Protein AF-A0A442BER4-F1 (afdb_monomer)

Structure (mmCIF, N/CA/C/O backbone):
data_AF-A0A442BER4-F1
#
_entry.id   AF-A0A442BER4-F1
#
loop_
_atom_site.group_PDB
_atom_site.id
_atom_site.type_symbol
_atom_site.label_atom_id
_atom_site.label_alt_id
_atom_site.label_comp_id
_atom_site.label_asym_id
_atom_site.label_entity_id
_atom_site.label_seq_id
_atom_site.pdbx_PDB_ins_code
_atom_site.Cartn_x
_atom_site.Cartn_y
_atom_site.Cartn_z
_atom_site.occupancy
_atom_site.B_iso_or_equiv
_atom_site.auth_seq_id
_atom_site.auth_comp_id
_atom_site.auth_asym_id
_atom_site.auth_atom_id
_atom_site.pdbx_PDB_model_num
ATOM 1 N N . MET A 1 1 ? 15.840 -29.034 -63.906 1.00 39.78 1 MET A N 1
ATOM 2 C CA . MET A 1 1 ? 16.205 -28.017 -62.896 1.00 39.78 1 MET A CA 1
ATOM 3 C C . MET A 1 1 ? 14.923 -27.502 -62.264 1.00 39.78 1 MET A C 1
ATOM 5 O O . MET A 1 1 ? 14.041 -27.058 -62.985 1.00 39.78 1 MET A O 1
ATOM 9 N N . LYS A 1 2 ? 14.765 -27.703 -60.952 1.00 39.88 2 LYS A N 1
ATOM 10 C CA . LYS A 1 2 ? 13.583 -27.301 -60.176 1.00 39.88 2 LYS A CA 1
ATOM 11 C C . LYS A 1 2 ? 13.654 -25.792 -59.923 1.00 39.88 2 LYS A C 1
ATOM 13 O O . LYS A 1 2 ? 14.590 -25.361 -59.260 1.00 39.88 2 LYS A O 1
ATOM 18 N N . HIS A 1 3 ? 12.667 -25.020 -60.369 1.00 37.97 3 HIS A N 1
ATOM 19 C CA . HIS A 1 3 ? 12.444 -23.672 -59.845 1.00 37.97 3 HIS A CA 1
ATOM 20 C C . HIS A 1 3 ? 11.124 -23.664 -59.080 1.00 37.97 3 HIS A C 1
ATOM 22 O O . HIS A 1 3 ? 10.043 -23.808 -59.637 1.00 37.97 3 HIS A O 1
ATOM 28 N N . LEU A 1 4 ? 11.281 -23.625 -57.760 1.00 46.12 4 LEU A N 1
ATOM 29 C CA . LEU A 1 4 ? 10.242 -23.679 -56.749 1.00 46.12 4 LEU A CA 1
ATOM 30 C C . LEU A 1 4 ? 9.660 -22.269 -56.570 1.00 46.12 4 LEU A C 1
ATOM 32 O O . LEU A 1 4 ? 10.399 -21.327 -56.284 1.00 46.12 4 LEU A O 1
ATOM 36 N N . ASN A 1 5 ? 8.343 -22.145 -56.732 1.00 45.00 5 ASN A N 1
ATOM 37 C CA . ASN A 1 5 ? 7.569 -20.934 -56.466 1.00 45.00 5 ASN A CA 1
ATOM 38 C C . ASN A 1 5 ? 7.814 -20.442 -55.030 1.00 45.00 5 ASN A C 1
ATOM 40 O O . ASN A 1 5 ? 7.538 -21.165 -54.074 1.00 45.00 5 ASN A O 1
ATOM 44 N N . ARG A 1 6 ? 8.294 -19.203 -54.863 1.00 44.44 6 ARG A N 1
ATOM 45 C CA . ARG A 1 6 ? 8.321 -18.522 -5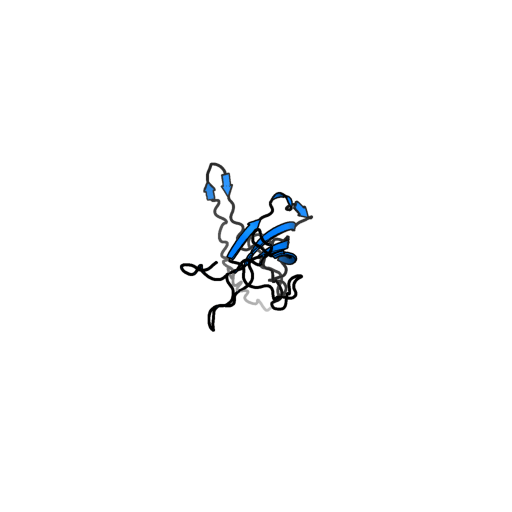3.560 1.00 44.44 6 ARG A CA 1
ATOM 46 C C . ARG A 1 6 ? 7.265 -17.426 -53.552 1.00 44.44 6 ARG A C 1
ATOM 48 O O . ARG A 1 6 ? 7.550 -16.270 -53.840 1.00 44.44 6 ARG A O 1
ATOM 55 N N . THR A 1 7 ? 6.040 -17.794 -53.205 1.00 47.16 7 THR A N 1
ATOM 56 C CA . THR A 1 7 ? 5.061 -16.844 -52.674 1.00 47.16 7 THR A CA 1
ATOM 57 C C . THR A 1 7 ? 5.543 -16.405 -51.293 1.00 47.16 7 THR A C 1
ATOM 59 O O . THR A 1 7 ? 5.424 -17.151 -50.322 1.00 47.16 7 THR A O 1
ATOM 62 N N . ALA A 1 8 ? 6.142 -15.219 -51.203 1.00 42.59 8 ALA A N 1
ATOM 63 C CA . ALA A 1 8 ? 6.383 -14.568 -49.924 1.00 42.59 8 ALA A CA 1
ATOM 64 C C . ALA A 1 8 ? 5.047 -13.994 -49.434 1.00 42.59 8 ALA A C 1
ATOM 66 O O . ALA A 1 8 ? 4.590 -12.961 -49.917 1.00 42.59 8 ALA A O 1
ATOM 67 N N . ALA A 1 9 ? 4.392 -14.693 -48.508 1.00 44.06 9 ALA A N 1
ATOM 68 C CA . ALA A 1 9 ? 3.277 -14.129 -47.767 1.00 44.06 9 ALA A CA 1
ATOM 69 C C . ALA A 1 9 ? 3.835 -13.055 -46.823 1.00 44.06 9 ALA A C 1
ATOM 71 O O . ALA A 1 9 ? 4.453 -13.364 -45.804 1.00 44.06 9 ALA A O 1
ATOM 72 N N . LEU A 1 10 ? 3.654 -11.787 -47.193 1.00 38.44 10 LEU A N 1
ATOM 73 C CA . LEU A 1 10 ? 3.916 -10.651 -46.321 1.00 38.44 10 LEU A CA 1
ATOM 74 C C . LEU A 1 10 ? 2.776 -10.587 -45.292 1.00 38.44 10 LEU A C 1
ATOM 76 O O . LEU A 1 10 ? 1.756 -9.937 -45.500 1.00 38.44 10 LEU A O 1
ATOM 80 N N . GLY A 1 11 ? 2.913 -11.333 -44.198 1.00 39.88 11 GLY A N 1
ATOM 81 C CA . GLY A 1 11 ? 2.044 -11.181 -43.037 1.00 39.88 11 GLY A CA 1
ATOM 82 C C . GLY A 1 11 ? 2.364 -9.857 -42.353 1.00 39.88 11 GLY A C 1
ATOM 83 O O . GLY A 1 11 ? 3.320 -9.776 -41.587 1.00 39.88 11 GLY A O 1
ATOM 84 N N . ALA A 1 12 ? 1.595 -8.810 -42.646 1.00 43.00 12 ALA A N 1
ATOM 85 C CA . ALA A 1 12 ? 1.646 -7.572 -41.883 1.00 43.00 12 ALA A CA 1
ATOM 86 C C . ALA A 1 12 ? 1.087 -7.845 -40.477 1.00 43.00 12 ALA A C 1
ATOM 88 O O . ALA A 1 12 ? -0.127 -7.900 -40.283 1.00 43.00 12 ALA A O 1
ATOM 89 N N . LEU A 1 13 ? 1.967 -8.037 -39.490 1.00 41.69 13 LEU A N 1
ATOM 90 C CA . LEU A 1 13 ? 1.578 -7.909 -38.089 1.00 41.69 13 LEU A CA 1
ATOM 91 C C . LEU A 1 13 ? 1.263 -6.432 -37.838 1.00 41.69 13 LEU A C 1
ATOM 93 O O . LEU A 1 13 ? 2.163 -5.607 -37.681 1.00 41.69 13 LEU A O 1
ATOM 97 N N . LEU A 1 14 ? -0.023 -6.098 -37.803 1.00 36.88 14 LEU A N 1
ATOM 98 C CA . LEU A 1 14 ? -0.490 -4.824 -37.281 1.00 36.88 14 LEU A CA 1
ATOM 99 C C . LEU A 1 14 ? -0.339 -4.872 -35.753 1.00 36.88 14 LEU A C 1
ATOM 101 O O . LEU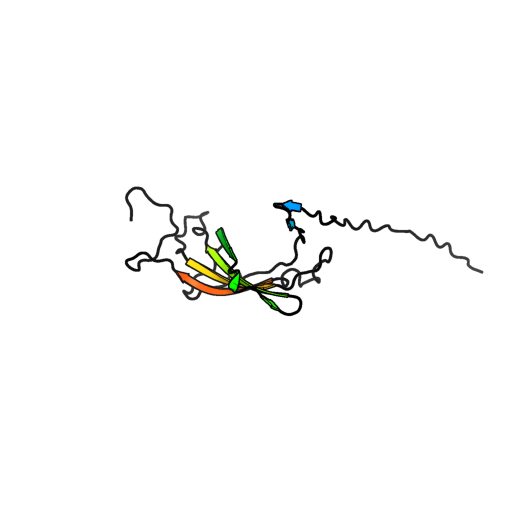 A 1 14 ? -1.238 -5.306 -35.035 1.00 36.88 14 LEU A O 1
ATOM 105 N N . ALA A 1 15 ? 0.828 -4.486 -35.245 1.00 47.75 15 ALA A N 1
ATOM 106 C CA . ALA A 1 15 ? 0.964 -4.186 -33.829 1.00 47.75 15 ALA A CA 1
ATOM 107 C C . ALA A 1 15 ? 0.084 -2.960 -33.537 1.00 47.75 15 ALA A C 1
ATOM 109 O O . ALA A 1 15 ? 0.358 -1.867 -34.037 1.00 47.75 15 ALA A O 1
ATOM 110 N N . LEU A 1 16 ? -0.988 -3.140 -32.759 1.00 43.81 16 LEU A N 1
ATOM 111 C CA . LEU A 1 16 ? -1.725 -2.026 -32.167 1.00 43.81 16 LEU A CA 1
ATOM 112 C C . LEU A 1 16 ? -0.798 -1.316 -31.174 1.00 43.81 16 LEU A C 1
ATOM 114 O O . LEU A 1 16 ? -0.797 -1.595 -29.978 1.00 43.81 16 LEU A O 1
ATOM 118 N N . PHE A 1 17 ? 0.015 -0.393 -31.673 1.00 48.44 17 PHE A N 1
ATOM 119 C CA . PHE A 1 17 ? 0.635 0.618 -30.837 1.00 48.44 17 PHE A CA 1
ATOM 120 C C . PHE A 1 17 ? -0.451 1.632 -30.489 1.00 48.44 17 PHE A C 1
ATOM 122 O O . PHE A 1 17 ? -0.807 2.480 -31.307 1.00 48.44 17 PHE A O 1
ATOM 129 N N . THR A 1 18 ? -0.990 1.572 -29.272 1.00 54.84 18 THR A N 1
ATOM 130 C CA . THR A 1 18 ? -1.620 2.758 -28.689 1.00 54.84 18 THR A CA 1
ATOM 131 C C . THR A 1 18 ? -0.525 3.810 -28.572 1.00 54.84 18 THR A C 1
ATOM 133 O O . THR A 1 18 ? 0.341 3.710 -27.699 1.00 54.84 18 THR A O 1
ATOM 136 N N . ALA A 1 19 ? -0.506 4.772 -29.495 1.00 56.06 19 ALA A N 1
ATOM 137 C CA . ALA A 1 19 ? 0.350 5.941 -29.378 1.00 56.06 19 ALA A CA 1
ATOM 138 C C . ALA A 1 19 ? 0.117 6.553 -27.991 1.00 56.06 19 ALA A C 1
ATOM 140 O O . ALA A 1 19 ? -1.027 6.770 -27.591 1.00 56.06 19 ALA A O 1
ATOM 141 N N . MET A 1 20 ? 1.190 6.766 -27.230 1.00 64.44 20 MET A N 1
ATOM 142 C CA . MET A 1 20 ? 1.081 7.403 -25.922 1.00 64.44 20 MET A CA 1
ATOM 143 C C . MET A 1 20 ? 0.668 8.853 -26.145 1.00 64.44 20 MET A C 1
ATOM 145 O O . MET A 1 20 ? 1.491 9.662 -26.566 1.00 64.44 20 MET A O 1
ATOM 149 N N . THR A 1 21 ? -0.602 9.177 -25.920 1.00 69.00 21 THR A N 1
ATOM 150 C CA . THR A 1 21 ? -1.095 10.542 -26.094 1.00 69.00 21 THR A CA 1
ATOM 151 C C . THR A 1 21 ? -0.632 11.383 -24.906 1.00 69.00 21 THR A C 1
ATOM 153 O O . THR A 1 21 ? -1.015 11.080 -23.771 1.00 69.00 21 THR A O 1
ATOM 156 N N . PRO A 1 22 ? 0.210 12.410 -25.111 1.00 78.81 22 PRO A N 1
ATOM 157 C CA . PRO A 1 22 ? 0.523 13.347 -24.046 1.00 78.81 22 PRO A CA 1
ATOM 158 C C . PRO A 1 22 ? -0.743 14.121 -23.663 1.00 78.81 22 PRO A C 1
ATOM 160 O O . PRO A 1 22 ? -1.476 14.592 -24.531 1.00 78.81 22 PRO A O 1
ATOM 163 N N . ALA A 1 23 ? -0.989 14.262 -22.365 1.00 84.06 23 ALA A N 1
ATOM 164 C CA . ALA A 1 23 ? -1.997 15.166 -21.831 1.00 84.06 23 ALA A CA 1
ATOM 165 C C . ALA A 1 23 ? -1.303 16.442 -21.348 1.00 84.06 23 ALA A C 1
ATOM 167 O O . ALA A 1 23 ? -0.280 16.363 -20.670 1.00 84.06 23 ALA A O 1
ATOM 168 N N . LEU A 1 24 ? -1.844 17.611 -21.686 1.00 86.62 24 LEU A N 1
ATOM 169 C CA . LEU A 1 24 ? -1.393 18.874 -21.108 1.00 86.62 24 LEU A CA 1
ATOM 170 C C . LEU A 1 24 ? -2.344 19.289 -19.989 1.00 86.62 24 LEU A C 1
ATOM 172 O O . LEU A 1 24 ? -3.551 19.364 -20.205 1.00 86.62 24 LEU A O 1
ATOM 176 N N . ALA A 1 25 ? -1.788 19.591 -18.822 1.00 86.06 25 ALA A N 1
ATOM 177 C CA . ALA A 1 25 ? -2.491 20.259 -17.733 1.00 86.06 25 ALA A CA 1
ATOM 178 C C . ALA A 1 25 ? -1.521 21.233 -17.058 1.00 86.06 25 ALA A C 1
ATOM 180 O O . ALA A 1 25 ? -0.360 20.891 -16.850 1.00 86.06 25 ALA A O 1
ATOM 181 N N . ASP A 1 26 ? -1.970 22.462 -16.794 1.00 89.62 26 ASP A N 1
ATOM 182 C CA . ASP A 1 26 ? -1.182 23.519 -16.139 1.00 89.62 26 ASP A CA 1
ATOM 183 C C . ASP A 1 26 ? 0.197 23.790 -16.780 1.00 89.62 26 ASP A C 1
ATOM 185 O O . ASP A 1 26 ? 1.179 24.087 -16.104 1.00 89.62 26 ASP A O 1
ATOM 189 N N . GLY A 1 27 ? 0.298 23.657 -18.109 1.00 88.88 27 GLY A N 1
ATOM 190 C CA . GLY A 1 27 ? 1.560 23.821 -18.848 1.00 88.88 27 GLY A CA 1
ATOM 191 C C . GLY A 1 27 ? 2.548 22.657 -18.692 1.00 88.88 27 GLY A C 1
ATOM 192 O O . GLY A 1 27 ? 3.644 22.703 -19.251 1.00 88.88 27 GLY A O 1
ATOM 193 N N . VAL A 1 28 ? 2.162 21.596 -17.981 1.00 89.62 28 VAL A N 1
ATOM 194 C CA . VAL A 1 28 ? 2.938 20.369 -17.802 1.00 89.62 28 VAL A CA 1
ATOM 195 C C . VAL A 1 28 ? 2.446 19.302 -18.775 1.00 89.62 28 VAL A C 1
ATOM 197 O O . VAL A 1 28 ? 1.247 19.056 -18.920 1.00 89.62 28 VAL A O 1
ATOM 200 N N . VAL A 1 29 ? 3.394 18.649 -19.449 1.00 88.88 29 VAL A N 1
ATOM 201 C CA . VAL A 1 29 ? 3.118 17.506 -20.322 1.00 88.88 29 VAL A CA 1
ATOM 202 C C . VAL A 1 29 ? 3.168 16.224 -19.497 1.00 88.88 29 VAL A C 1
ATOM 204 O O . VAL A 1 29 ? 4.228 15.807 -19.029 1.00 88.88 29 VAL A O 1
ATOM 207 N N . TYR A 1 30 ? 2.023 15.568 -19.364 1.00 86.12 30 TYR A N 1
ATOM 208 C CA . TYR A 1 30 ? 1.880 14.263 -18.740 1.00 86.12 30 TYR A CA 1
ATOM 209 C C . TYR A 1 30 ? 1.888 13.174 -19.802 1.00 86.12 30 TYR A C 1
ATOM 211 O O . TYR A 1 30 ? 1.117 13.206 -20.759 1.00 86.12 30 TYR A O 1
ATOM 219 N N . LEU A 1 31 ? 2.743 12.173 -19.610 1.00 85.31 31 LEU A N 1
ATOM 220 C CA . LEU A 1 31 ? 2.811 11.017 -20.490 1.00 85.31 31 LEU A CA 1
ATOM 221 C C . LEU A 1 31 ? 2.317 9.780 -19.751 1.00 85.31 31 LEU A C 1
ATOM 223 O O . LEU A 1 31 ? 3.004 9.264 -18.868 1.00 85.31 31 LEU A O 1
ATOM 227 N N . ASN A 1 32 ? 1.141 9.284 -20.133 1.00 84.44 32 ASN A N 1
ATOM 228 C CA . ASN A 1 32 ? 0.653 8.007 -19.634 1.00 84.44 32 ASN A CA 1
ATOM 229 C C . ASN A 1 32 ? 1.529 6.879 -20.198 1.00 84.44 32 ASN A C 1
ATOM 231 O O . ASN A 1 32 ? 1.636 6.715 -21.414 1.00 84.44 32 ASN A O 1
ATOM 235 N N . LYS A 1 33 ? 2.168 6.113 -19.307 1.00 84.81 33 LYS A N 1
ATOM 236 C CA . LYS A 1 33 ? 3.065 5.013 -19.676 1.00 84.81 33 LYS A CA 1
ATOM 237 C C . LYS A 1 33 ? 2.357 3.661 -19.858 1.00 84.81 33 LYS A C 1
ATOM 239 O O . LYS A 1 33 ? 3.015 2.683 -20.203 1.00 84.81 33 LYS A O 1
ATOM 244 N N . GLY A 1 34 ? 1.038 3.614 -19.680 1.00 87.25 34 GLY A N 1
ATOM 245 C CA . GLY A 1 34 ? 0.266 2.377 -19.632 1.00 87.25 34 GLY A CA 1
ATOM 246 C C . GLY A 1 34 ? 0.569 1.562 -18.371 1.00 87.25 34 GLY A C 1
ATOM 247 O O . GLY A 1 34 ? 1.087 2.083 -17.382 1.00 87.25 34 GLY A O 1
ATOM 248 N N . LEU A 1 35 ? 0.247 0.266 -18.406 1.00 88.62 35 LEU A N 1
ATOM 249 C CA . LEU A 1 35 ? 0.604 -0.667 -17.339 1.00 88.62 35 LEU A CA 1
ATOM 250 C C . LEU A 1 35 ? 2.112 -0.941 -17.374 1.00 88.62 35 LEU A C 1
ATOM 252 O O . LEU A 1 35 ? 2.600 -1.628 -18.266 1.00 88.62 35 LEU A O 1
ATOM 256 N N . VAL A 1 36 ? 2.839 -0.423 -16.385 1.00 92.31 36 VAL A N 1
ATOM 257 C CA . VAL A 1 36 ? 4.303 -0.561 -16.303 1.00 92.31 36 VAL A CA 1
ATOM 258 C C . VAL A 1 36 ? 4.760 -1.637 -15.321 1.00 92.31 36 VAL A C 1
ATOM 260 O O . VAL A 1 36 ? 5.941 -1.954 -15.271 1.00 92.31 36 VAL A O 1
ATOM 263 N N . GLY A 1 37 ? 3.866 -2.236 -14.538 1.00 93.81 37 GLY A N 1
ATOM 264 C CA . GLY A 1 37 ? 4.239 -3.298 -13.611 1.00 93.81 37 GLY A CA 1
ATOM 265 C C . GLY A 1 37 ? 3.048 -3.840 -12.838 1.00 93.81 37 GLY A C 1
ATOM 266 O O . GLY A 1 37 ? 2.080 -3.128 -12.587 1.00 93.81 37 GLY A O 1
ATOM 267 N N . VAL A 1 38 ? 3.141 -5.110 -12.458 1.00 95.62 38 VAL A N 1
ATOM 268 C CA . VAL A 1 38 ? 2.178 -5.794 -11.592 1.00 95.62 38 VAL A CA 1
ATOM 269 C C . VAL A 1 38 ? 2.953 -6.494 -10.483 1.00 95.62 38 VAL A C 1
ATOM 271 O O . VAL A 1 38 ? 4.078 -6.953 -10.696 1.00 95.62 38 VAL A O 1
ATOM 274 N N . GLY A 1 39 ? 2.343 -6.563 -9.305 1.00 95.31 39 GLY A N 1
ATOM 275 C CA . GLY A 1 39 ? 2.858 -7.249 -8.129 1.00 95.31 39 GLY A CA 1
ATOM 276 C C . GLY A 1 39 ? 1.737 -7.904 -7.338 1.00 95.31 39 GLY A C 1
ATOM 277 O O . GLY A 1 39 ? 0.557 -7.667 -7.602 1.00 95.31 39 GLY A O 1
ATOM 278 N N . ARG A 1 40 ? 2.105 -8.711 -6.341 1.00 93.94 40 ARG A N 1
ATOM 279 C CA . ARG A 1 40 ? 1.161 -9.304 -5.386 1.00 93.94 40 ARG A CA 1
ATOM 280 C C . ARG A 1 40 ? 1.702 -9.225 -3.971 1.00 93.94 40 ARG A C 1
ATOM 282 O O . ARG A 1 40 ? 2.879 -9.484 -3.740 1.00 93.94 40 ARG A O 1
ATOM 289 N N . ILE A 1 41 ? 0.795 -8.996 -3.031 1.00 94.31 41 ILE A N 1
ATOM 290 C CA . ILE A 1 41 ? 0.975 -9.382 -1.633 1.00 94.31 41 ILE A CA 1
ATOM 291 C C . ILE A 1 41 ? 0.283 -10.738 -1.463 1.00 94.31 41 ILE A C 1
ATOM 293 O O . ILE A 1 41 ? -0.774 -10.988 -2.045 1.00 94.31 41 ILE A O 1
ATOM 297 N N . ARG A 1 42 ? 0.907 -11.661 -0.726 1.00 93.06 42 ARG A N 1
ATOM 298 C CA . ARG A 1 42 ? 0.350 -13.004 -0.508 1.00 93.06 42 ARG A CA 1
ATOM 299 C C . ARG A 1 42 ? -0.961 -12.891 0.273 1.00 93.06 42 ARG A C 1
ATOM 301 O O . ARG A 1 42 ? -1.005 -12.184 1.268 1.00 93.06 42 ARG A O 1
ATOM 308 N N . ALA A 1 43 ? -1.977 -13.667 -0.101 1.00 90.75 43 ALA A N 1
ATOM 309 C CA . ALA A 1 43 ? -3.272 -13.657 0.592 1.00 90.75 43 ALA A CA 1
ATOM 310 C C . ALA A 1 43 ? -3.186 -14.064 2.078 1.00 90.75 43 ALA A C 1
ATOM 312 O O . ALA A 1 43 ? -4.025 -13.673 2.875 1.00 90.75 43 ALA A O 1
ATOM 313 N N . ILE A 1 44 ? -2.160 -14.836 2.453 1.00 94.44 44 ILE A N 1
ATOM 314 C CA . ILE A 1 44 ? -1.902 -15.245 3.843 1.00 94.44 44 ILE A CA 1
ATOM 315 C C . ILE A 1 44 ? -0.978 -14.278 4.600 1.00 94.44 44 ILE A C 1
ATOM 317 O O . ILE A 1 44 ? -0.507 -14.616 5.685 1.00 94.44 44 ILE A O 1
ATOM 321 N N . GLN A 1 45 ? -0.629 -13.132 4.005 1.00 96.31 45 GLN A N 1
ATOM 322 C CA . GLN A 1 45 ? 0.204 -12.132 4.663 1.00 96.31 45 GLN A CA 1
ATOM 323 C C . GLN A 1 45 ? -0.483 -11.694 5.952 1.00 96.31 45 GLN A C 1
ATOM 325 O O . GLN A 1 45 ? -1.655 -11.328 5.932 1.00 96.31 45 GLN A O 1
ATOM 330 N N . LYS A 1 46 ? 0.259 -11.714 7.056 1.00 96.06 46 LYS A N 1
ATOM 331 C CA . LYS A 1 46 ? -0.198 -11.178 8.334 1.00 96.06 46 LYS A CA 1
ATOM 332 C C . LYS A 1 46 ? 0.555 -9.904 8.674 1.00 96.06 46 LYS A C 1
ATOM 334 O O . LYS A 1 46 ? 1.708 -9.745 8.263 1.00 96.06 46 LYS A O 1
ATOM 339 N N . ASP A 1 47 ? -0.102 -9.008 9.389 1.00 95.44 47 ASP A N 1
ATOM 340 C CA . ASP A 1 47 ? 0.545 -7.858 10.001 1.00 95.44 47 ASP A CA 1
ATOM 341 C C . ASP A 1 47 ? 1.276 -8.242 11.299 1.00 95.44 47 ASP A C 1
ATOM 343 O O . ASP A 1 47 ? 1.275 -9.402 11.729 1.00 95.44 47 ASP A O 1
ATOM 347 N N . LYS A 1 48 ? 1.916 -7.256 11.937 1.00 96.88 48 LYS A N 1
ATOM 348 C CA . LYS A 1 48 ? 2.653 -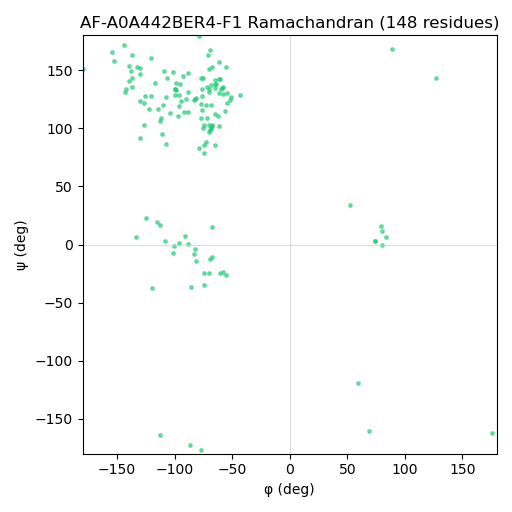7.468 13.192 1.00 96.88 48 LYS A CA 1
ATOM 349 C C . LYS A 1 48 ? 1.761 -7.810 14.393 1.00 96.88 48 LYS A C 1
ATOM 351 O O . LYS A 1 48 ? 2.281 -8.219 15.425 1.00 96.88 48 LYS A O 1
ATOM 356 N N . PHE A 1 49 ? 0.443 -7.663 14.258 1.00 95.06 49 PHE A N 1
ATOM 357 C CA . PHE A 1 49 ? -0.553 -8.037 15.262 1.00 95.06 49 PHE A CA 1
ATOM 358 C C . PHE A 1 49 ? -1.139 -9.436 15.000 1.00 95.06 49 PHE A C 1
ATOM 360 O O . PHE A 1 49 ? -1.971 -9.912 15.768 1.00 95.06 49 PHE A O 1
ATOM 367 N N . GLY A 1 50 ? -0.680 -10.125 13.947 1.00 95.25 50 GLY A N 1
ATOM 368 C CA . GLY A 1 50 ? -1.096 -11.483 13.601 1.00 95.25 50 GLY A CA 1
ATOM 369 C C . GLY A 1 50 ? -2.397 -11.562 12.798 1.00 95.25 50 GLY A C 1
ATOM 370 O O . GLY A 1 50 ? -2.876 -12.674 12.538 1.00 95.25 50 GLY A O 1
ATOM 371 N N . GLU A 1 51 ? -2.948 -10.423 12.376 1.00 91.50 51 GLU A N 1
ATOM 372 C CA . GLU A 1 51 ? -4.168 -10.338 11.575 1.00 91.50 51 GLU A CA 1
ATOM 373 C C . GLU A 1 51 ? -3.844 -10.408 10.083 1.00 91.50 51 GLU A C 1
ATOM 375 O O . GLU A 1 51 ? -2.783 -9.970 9.641 1.00 91.50 51 GLU A O 1
ATOM 380 N N . THR A 1 52 ? -4.744 -10.989 9.287 1.00 91.38 52 THR A N 1
ATOM 381 C CA . THR A 1 52 ? -4.533 -11.118 7.838 1.00 91.38 52 THR A CA 1
ATOM 382 C C . THR A 1 52 ? -4.633 -9.749 7.172 1.00 91.38 52 THR A C 1
ATOM 384 O O . THR A 1 52 ? -5.602 -9.027 7.393 1.00 91.38 52 THR A O 1
ATOM 387 N N . PHE A 1 53 ? -3.664 -9.416 6.322 1.00 91.19 53 PHE A N 1
ATOM 388 C CA . PHE A 1 53 ? -3.668 -8.201 5.518 1.00 91.19 53 PHE A CA 1
ATOM 389 C C . PHE A 1 53 ? -4.870 -8.200 4.560 1.00 91.19 53 PHE A C 1
ATOM 391 O O . PHE A 1 53 ? -4.939 -9.004 3.628 1.00 91.19 53 PHE A O 1
ATOM 398 N N . GLY A 1 54 ? -5.829 -7.311 4.825 1.00 81.88 54 GLY A N 1
ATO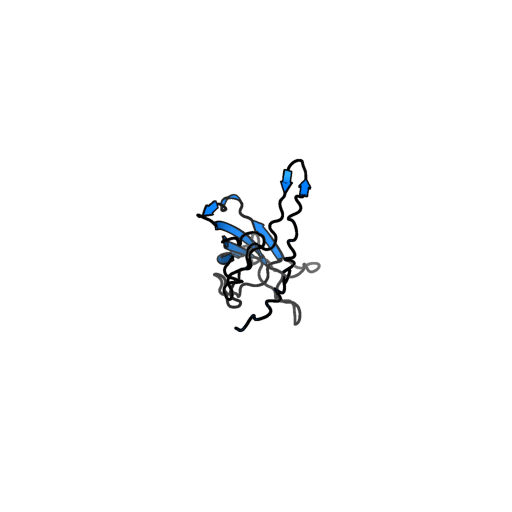M 399 C CA . GLY A 1 54 ? -7.050 -7.141 4.036 1.00 81.88 54 GLY A CA 1
ATOM 400 C C . GLY A 1 54 ? -6.918 -6.190 2.838 1.00 81.88 54 GLY A C 1
ATOM 401 O O . GLY A 1 54 ? -5.836 -5.717 2.497 1.00 81.88 54 GLY A O 1
ATOM 402 N N . SER A 1 55 ? -8.056 -5.903 2.197 1.00 82.12 55 SER A N 1
ATOM 403 C CA . SER A 1 55 ? -8.146 -4.942 1.087 1.00 82.12 55 SER A CA 1
ATOM 404 C C . SER A 1 55 ? -7.880 -3.503 1.548 1.00 82.12 55 SER A C 1
ATOM 406 O O . SER A 1 55 ? -8.148 -3.155 2.698 1.00 82.12 55 SER A O 1
ATOM 408 N N . GLY A 1 56 ? -7.383 -2.659 0.640 1.00 87.25 56 GLY A N 1
ATOM 409 C CA . GLY A 1 56 ? -7.188 -1.225 0.865 1.00 87.25 56 GLY A CA 1
ATOM 410 C C . GLY A 1 56 ? -8.283 -0.373 0.231 1.00 87.25 56 GLY A C 1
ATOM 411 O O . GLY A 1 56 ? -8.783 -0.724 -0.836 1.00 87.25 56 GLY A O 1
ATOM 412 N N . SER A 1 57 ? -8.592 0.760 0.864 1.00 88.62 57 SER A N 1
ATOM 413 C CA . SER A 1 57 ? -9.547 1.759 0.352 1.00 88.62 57 SER A CA 1
ATOM 414 C C . SER A 1 57 ? -8.905 3.128 0.130 1.00 88.62 57 SER A C 1
ATOM 416 O O . SER A 1 57 ? -9.214 3.805 -0.846 1.00 88.62 57 SER A O 1
ATOM 418 N N . GLY A 1 58 ? -7.987 3.539 1.008 1.00 93.12 58 GLY A N 1
ATOM 419 C CA . GLY A 1 58 ? -7.246 4.795 0.882 1.00 93.12 58 GLY A CA 1
ATOM 420 C C . GLY A 1 58 ? -5.756 4.535 0.714 1.00 93.12 58 GLY A C 1
ATOM 421 O O . GLY A 1 58 ? -5.205 3.674 1.397 1.00 93.12 58 GLY A O 1
ATOM 422 N N . MET A 1 59 ? -5.094 5.278 -0.174 1.00 95.56 59 MET A N 1
ATOM 423 C CA . MET A 1 59 ? -3.654 5.153 -0.402 1.00 95.56 59 MET A CA 1
ATOM 424 C C . MET A 1 59 ? -2.999 6.518 -0.598 1.00 95.56 59 MET A C 1
ATOM 426 O O . MET A 1 59 ? -3.544 7.382 -1.283 1.00 95.56 59 MET A O 1
ATOM 430 N N . ALA A 1 60 ? -1.802 6.683 -0.039 1.00 97.38 60 ALA A N 1
ATOM 431 C CA . ALA A 1 60 ? -0.965 7.859 -0.240 1.00 97.38 60 ALA A CA 1
ATOM 432 C C . ALA A 1 60 ? 0.492 7.444 -0.455 1.00 97.38 60 ALA A C 1
ATOM 434 O O . ALA A 1 60 ? 1.018 6.590 0.255 1.00 97.38 60 ALA A O 1
ATOM 435 N N . ILE A 1 61 ? 1.152 8.057 -1.435 1.00 97.50 61 ILE A N 1
ATOM 436 C CA . ILE A 1 61 ? 2.581 7.861 -1.679 1.00 97.50 61 ILE A CA 1
ATOM 437 C C . ILE A 1 61 ? 3.378 8.639 -0.627 1.00 97.50 61 ILE A C 1
ATOM 439 O O . ILE A 1 61 ? 3.185 9.847 -0.489 1.00 97.50 61 ILE A O 1
ATOM 443 N N . ASP A 1 62 ? 4.315 7.982 0.061 1.00 97.69 62 ASP A N 1
ATOM 444 C CA . ASP A 1 62 ? 5.307 8.685 0.879 1.00 97.69 62 ASP A CA 1
ATOM 445 C C . ASP A 1 62 ? 6.394 9.248 -0.039 1.00 97.69 62 ASP A C 1
ATOM 447 O O . ASP A 1 62 ? 7.442 8.636 -0.242 1.00 97.69 62 ASP A O 1
ATOM 451 N N . THR A 1 63 ? 6.133 10.414 -0.625 1.00 96.56 63 THR A N 1
ATOM 452 C CA . THR A 1 63 ? 6.980 11.031 -1.656 1.00 96.56 63 THR A CA 1
ATOM 453 C C . THR A 1 63 ? 8.433 11.229 -1.230 1.00 96.56 63 THR A C 1
ATOM 455 O O . THR A 1 63 ? 9.313 11.218 -2.087 1.00 96.56 63 THR A O 1
ATOM 458 N N . LYS A 1 64 ? 8.711 11.355 0.074 1.00 97.75 64 LYS A N 1
ATOM 459 C CA . LYS A 1 64 ? 10.075 11.518 0.600 1.00 97.75 64 LYS A CA 1
ATOM 460 C C . LYS A 1 64 ? 10.882 10.222 0.569 1.00 97.75 64 LYS A C 1
ATOM 462 O O . LYS A 1 64 ? 12.106 10.278 0.524 1.00 97.75 64 LYS A O 1
ATOM 467 N N . SER A 1 65 ? 10.212 9.071 0.588 1.00 98.00 65 SER A N 1
ATOM 468 C CA . SER A 1 65 ? 10.866 7.759 0.533 1.00 98.00 65 SER A CA 1
ATOM 469 C C . SER A 1 65 ? 11.246 7.319 -0.882 1.00 98.00 65 SER A C 1
ATOM 471 O O . SER A 1 65 ? 12.014 6.367 -1.031 1.00 98.00 65 SER A O 1
ATOM 473 N N . TRP A 1 66 ? 10.715 7.977 -1.921 1.00 98.38 66 TRP A N 1
ATOM 474 C CA . TRP A 1 66 ? 10.917 7.534 -3.297 1.00 98.38 66 TRP A CA 1
ATOM 475 C C . TRP A 1 66 ? 12.259 7.977 -3.858 1.00 98.38 66 TRP A C 1
ATOM 477 O O . TRP A 1 66 ? 12.585 9.160 -3.916 1.00 98.38 66 TRP A O 1
ATOM 487 N N . ALA A 1 67 ? 13.011 7.001 -4.348 1.00 98.19 67 ALA A N 1
ATOM 488 C CA . ALA A 1 67 ? 14.272 7.215 -5.025 1.00 98.19 67 ALA A CA 1
ATOM 489 C C . ALA A 1 67 ? 14.398 6.276 -6.222 1.00 98.19 67 ALA A C 1
ATOM 491 O O . ALA A 1 67 ? 13.833 5.179 -6.262 1.00 98.19 67 ALA A O 1
ATOM 492 N N . ARG A 1 68 ? 15.188 6.707 -7.203 1.00 97.44 68 ARG A N 1
ATOM 493 C CA . ARG A 1 68 ? 15.637 5.825 -8.275 1.00 97.44 68 ARG A CA 1
ATOM 494 C C . ARG A 1 68 ? 16.601 4.786 -7.700 1.00 97.44 68 ARG A C 1
ATOM 496 O O . ARG A 1 68 ? 17.485 5.134 -6.922 1.00 97.44 68 ARG A O 1
ATOM 503 N N . ASP A 1 69 ? 16.449 3.536 -8.119 1.00 96.06 69 ASP A N 1
ATOM 504 C CA . ASP A 1 69 ? 17.332 2.428 -7.756 1.00 96.06 69 ASP A CA 1
ATOM 505 C C . ASP A 1 69 ? 17.750 1.684 -9.033 1.00 96.06 69 ASP A C 1
ATOM 507 O O . ASP A 1 69 ? 17.020 0.854 -9.578 1.00 96.06 69 ASP A O 1
ATOM 511 N N . GLY A 1 70 ? 18.885 2.096 -9.607 1.00 94.75 70 GLY A N 1
ATOM 512 C CA . GLY A 1 70 ? 19.333 1.650 -10.927 1.00 94.75 70 GLY A CA 1
ATOM 513 C C . GLY A 1 70 ? 18.330 1.976 -12.045 1.00 94.75 70 GLY A C 1
ATOM 514 O O . GLY A 1 70 ? 18.035 3.142 -12.335 1.00 94.75 70 GLY A O 1
ATOM 515 N N . ALA A 1 71 ? 17.825 0.933 -12.709 1.00 91.12 71 ALA A N 1
ATOM 516 C CA . ALA A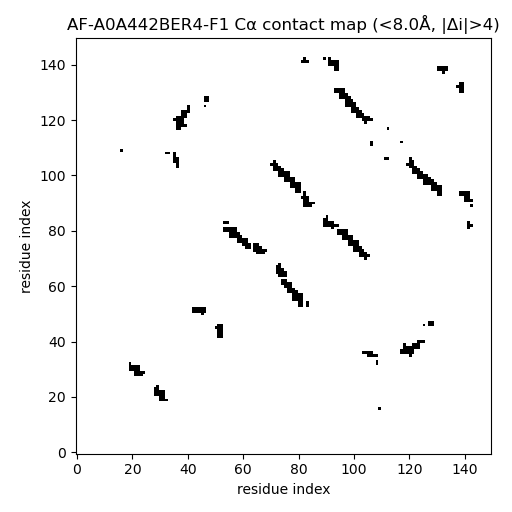 1 71 ? 16.780 1.043 -13.731 1.00 91.12 71 ALA A CA 1
ATOM 517 C C . ALA A 1 71 ? 15.353 1.093 -13.147 1.00 91.12 71 ALA A C 1
ATOM 519 O O . ALA A 1 71 ? 14.402 1.328 -13.890 1.00 91.12 71 ALA A O 1
ATOM 520 N N . GLY A 1 72 ? 15.207 0.864 -11.841 1.00 96.00 72 GLY A N 1
ATOM 521 C CA . GLY A 1 72 ? 13.934 0.853 -11.135 1.00 96.00 72 GLY A CA 1
ATOM 522 C C . GLY A 1 72 ? 13.791 1.999 -10.140 1.00 96.00 72 GLY A C 1
ATOM 523 O O . GLY A 1 72 ? 14.519 2.996 -10.167 1.00 96.00 72 GLY A O 1
ATOM 524 N N . TYR A 1 73 ? 12.823 1.833 -9.249 1.00 97.81 73 TYR A N 1
ATOM 525 C CA . TYR A 1 73 ? 12.492 2.770 -8.185 1.00 97.81 73 TYR A CA 1
ATOM 526 C C . TYR A 1 73 ? 12.207 2.006 -6.902 1.00 97.81 73 TYR A C 1
ATOM 528 O O . TYR A 1 73 ? 11.677 0.896 -6.940 1.00 97.81 73 TYR A O 1
ATOM 536 N N . LYS A 1 74 ? 12.498 2.628 -5.766 1.00 98.50 74 LYS A N 1
ATOM 537 C CA . LYS A 1 74 ? 12.050 2.152 -4.461 1.00 98.50 74 LYS A CA 1
ATOM 538 C C . LYS A 1 74 ? 11.415 3.279 -3.681 1.00 98.50 74 LYS A C 1
ATOM 540 O O . LYS A 1 74 ? 11.786 4.433 -3.868 1.00 98.50 74 LYS A O 1
ATOM 545 N N . GLY A 1 75 ? 10.497 2.931 -2.801 1.00 98.44 75 GLY A N 1
ATOM 546 C CA . GLY A 1 75 ? 9.849 3.864 -1.898 1.00 98.44 75 GLY A CA 1
ATOM 547 C C . GLY A 1 75 ? 8.771 3.156 -1.106 1.00 98.44 75 GLY A C 1
ATOM 548 O O . GLY A 1 75 ? 8.743 1.927 -1.029 1.00 98.44 75 GLY A O 1
ATOM 549 N N . SER A 1 76 ? 7.870 3.923 -0.520 1.00 98.44 76 SER A N 1
ATOM 550 C CA . SER A 1 76 ? 6.744 3.376 0.214 1.00 98.44 76 SER A CA 1
ATOM 551 C C . SER A 1 76 ? 5.450 4.114 -0.087 1.00 98.44 76 SER A C 1
ATOM 553 O O . SER A 1 76 ? 5.424 5.210 -0.660 1.00 98.44 76 SER A O 1
ATOM 555 N N . LEU A 1 77 ? 4.358 3.458 0.266 1.00 97.88 77 LEU A N 1
ATOM 556 C CA . LEU A 1 77 ? 3.040 4.055 0.335 1.00 97.88 77 LEU A CA 1
ATOM 557 C C . LEU A 1 77 ? 2.391 3.666 1.655 1.00 97.88 77 LEU A C 1
ATOM 559 O O . LEU A 1 77 ? 2.675 2.601 2.213 1.00 97.88 77 LEU A O 1
ATOM 563 N N . TRP A 1 78 ? 1.495 4.518 2.125 1.00 97.81 78 TRP A N 1
ATOM 564 C CA . TRP A 1 78 ? 0.609 4.211 3.231 1.00 97.81 78 TRP A CA 1
ATOM 565 C C . TRP A 1 78 ? -0.752 3.796 2.699 1.00 97.81 78 TRP A C 1
ATOM 567 O O . TRP A 1 78 ? -1.258 4.385 1.742 1.00 97.81 78 TRP A O 1
ATOM 577 N N . LEU A 1 79 ? -1.336 2.781 3.325 1.00 96.75 79 LEU A N 1
ATOM 578 C CA . LEU A 1 79 ? -2.614 2.205 2.939 1.00 96.75 79 LEU A CA 1
ATOM 579 C C . LEU A 1 79 ? -3.532 2.100 4.155 1.00 96.75 79 LEU A C 1
ATOM 581 O O . LEU A 1 79 ? -3.199 1.449 5.148 1.00 96.75 79 LEU A O 1
ATOM 585 N N . LEU A 1 80 ? -4.704 2.718 4.039 1.00 94.75 80 LEU A N 1
ATOM 586 C CA . LEU A 1 80 ? -5.825 2.523 4.948 1.00 94.75 80 LEU A CA 1
ATOM 587 C C . LEU A 1 80 ? -6.669 1.351 4.446 1.00 94.75 80 LEU A C 1
ATOM 589 O O . LEU A 1 80 ? -6.993 1.305 3.250 1.00 94.75 80 LEU A O 1
ATOM 593 N N . PRO A 1 81 ? -7.015 0.398 5.322 1.00 91.62 81 PRO A N 1
ATOM 594 C CA . PRO A 1 81 ? -7.835 -0.723 4.925 1.00 91.62 81 PRO A CA 1
ATOM 595 C C . PRO A 1 81 ? -9.280 -0.303 4.665 1.00 91.62 81 PRO A C 1
ATOM 597 O O . PRO A 1 81 ? -9.727 0.757 5.104 1.00 91.62 81 PRO A O 1
ATOM 600 N N . ASP A 1 82 ? -10.008 -1.173 3.978 1.00 85.38 82 ASP A N 1
ATOM 601 C CA . ASP A 1 82 ? -11.467 -1.119 3.976 1.00 85.38 82 ASP A CA 1
ATOM 602 C C . ASP A 1 82 ? -12.035 -1.520 5.352 1.00 85.38 82 ASP A C 1
ATOM 604 O O . ASP A 1 82 ? -11.335 -2.112 6.179 1.00 85.38 82 ASP A O 1
ATOM 608 N N . ARG A 1 83 ? -13.328 -1.277 5.578 1.00 78.19 83 ARG A N 1
ATOM 609 C CA . ARG A 1 83 ? -14.073 -1.612 6.807 1.00 78.19 83 ARG A CA 1
ATOM 610 C C . ARG A 1 83 ? -14.263 -3.114 7.071 1.00 78.19 83 ARG A C 1
ATOM 612 O O . ARG A 1 83 ? -15.102 -3.489 7.878 1.00 78.19 83 ARG A O 1
ATOM 619 N N . GLY A 1 84 ? -13.519 -3.979 6.384 1.00 78.44 84 GLY A N 1
ATOM 620 C CA . GLY A 1 84 ? -13.632 -5.435 6.476 1.00 78.44 84 GLY A CA 1
ATOM 621 C C . GLY A 1 84 ? -14.642 -6.058 5.504 1.00 78.44 84 GLY A C 1
ATOM 622 O O . GLY A 1 84 ? -15.429 -5.384 4.841 1.00 78.44 84 GLY A O 1
ATOM 623 N N . TYR A 1 85 ? -14.594 -7.389 5.395 1.00 81.19 85 TYR A N 1
ATOM 624 C CA . TYR A 1 85 ? -15.528 -8.173 4.580 1.00 81.19 85 TYR A CA 1
ATOM 625 C C . TYR A 1 85 ? -16.954 -8.058 5.134 1.00 81.19 85 TYR A C 1
ATOM 627 O O . TYR A 1 85 ? -17.142 -8.107 6.351 1.00 81.19 85 TYR A O 1
ATOM 635 N N . ASN A 1 86 ? -17.949 -7.915 4.252 1.00 81.56 86 ASN A N 1
ATOM 636 C CA . ASN A 1 86 ? -19.326 -7.580 4.634 1.00 81.56 86 ASN A CA 1
ATOM 637 C C . ASN A 1 86 ? -20.421 -8.440 3.971 1.00 81.56 86 ASN A C 1
ATOM 639 O O . ASN A 1 86 ? -21.601 -8.165 4.164 1.00 81.56 86 ASN A O 1
ATOM 643 N N . VAL A 1 87 ? -20.074 -9.488 3.212 1.00 83.62 87 VAL A N 1
ATOM 644 C CA . VAL A 1 87 ? -21.081 -10.310 2.503 1.00 83.62 87 VAL A CA 1
ATOM 645 C C . VAL A 1 87 ? -21.857 -11.233 3.452 1.00 83.62 87 VAL A C 1
ATOM 647 O O . VAL A 1 87 ? -23.041 -11.464 3.242 1.00 83.62 87 VAL A O 1
ATOM 650 N N . VAL A 1 88 ? -21.211 -11.759 4.500 1.00 85.69 88 VAL A N 1
ATOM 651 C CA . VAL A 1 88 ? -21.822 -12.702 5.471 1.00 85.69 88 VAL A CA 1
ATOM 652 C C . VAL A 1 88 ? -21.967 -12.105 6.875 1.00 85.69 88 VAL A C 1
ATOM 654 O O . VAL A 1 88 ? -22.132 -12.828 7.853 1.00 85.69 88 VAL A O 1
ATOM 657 N N . GLY A 1 89 ? -21.880 -10.780 6.969 1.00 81.44 89 GLY A N 1
ATOM 658 C CA . GLY A 1 89 ? -21.788 -10.030 8.218 1.00 81.44 89 GLY A CA 1
ATOM 659 C C . GLY A 1 89 ? -20.592 -9.086 8.194 1.00 81.44 89 GLY A C 1
ATOM 660 O O . GLY A 1 89 ? -19.554 -9.405 7.614 1.00 81.44 89 GLY A O 1
ATOM 661 N N . THR A 1 90 ? -20.754 -7.909 8.794 1.00 80.94 90 THR A N 1
ATOM 662 C CA . THR A 1 90 ? -19.698 -6.896 8.855 1.00 80.94 90 THR A CA 1
ATOM 663 C C . THR A 1 90 ? -18.623 -7.331 9.841 1.00 80.94 90 THR A C 1
ATOM 665 O O . THR A 1 90 ? -18.892 -7.518 11.026 1.00 80.94 90 THR A O 1
ATOM 668 N N . THR A 1 91 ? -17.398 -7.486 9.351 1.00 85.88 91 THR A N 1
ATOM 669 C CA . THR A 1 91 ? -16.224 -7.701 10.203 1.00 85.88 91 THR A CA 1
ATOM 670 C C . THR A 1 91 ? -15.737 -6.357 10.727 1.00 85.88 91 THR A C 1
ATOM 672 O O . THR A 1 91 ? -15.430 -5.492 9.917 1.00 85.88 91 THR A O 1
ATOM 675 N N . ASP A 1 92 ? -15.596 -6.182 12.044 1.00 86.62 92 ASP A N 1
ATOM 676 C CA . ASP A 1 92 ? -14.917 -5.000 12.593 1.00 86.62 92 ASP A CA 1
ATOM 677 C C . ASP A 1 92 ? -13.399 -5.117 12.401 1.00 86.62 92 ASP A C 1
ATOM 679 O O . ASP A 1 92 ? -12.648 -5.535 13.286 1.00 86.62 92 ASP A O 1
ATOM 683 N N . TYR A 1 93 ? -12.941 -4.829 11.184 1.00 89.00 93 TYR A N 1
ATOM 684 C CA . TYR A 1 93 ? -11.520 -4.824 10.888 1.00 89.00 93 TYR A CA 1
ATOM 685 C C . TYR A 1 93 ? -10.893 -3.545 11.440 1.00 89.00 93 TYR A C 1
ATOM 687 O O . TYR A 1 93 ? -11.109 -2.453 10.914 1.00 89.00 93 TYR A O 1
ATOM 695 N N . ARG A 1 94 ? -10.103 -3.699 12.510 1.00 91.06 94 ARG A N 1
ATOM 696 C CA . ARG A 1 94 ? -9.529 -2.577 13.263 1.00 91.06 94 ARG A CA 1
ATOM 697 C C . ARG A 1 94 ? -8.801 -1.594 12.335 1.00 91.06 94 ARG A C 1
ATOM 699 O O . ARG A 1 94 ? -7.890 -2.027 11.615 1.00 91.06 94 ARG A O 1
ATOM 706 N N . PRO A 1 95 ? -9.151 -0.299 12.327 1.00 92.12 95 PRO A N 1
ATOM 707 C CA . PRO A 1 95 ? -8.485 0.689 11.497 1.00 92.12 95 PRO A CA 1
ATOM 708 C C . PRO A 1 95 ? -6.989 0.749 11.803 1.00 92.12 95 PRO A C 1
ATOM 710 O O . PRO A 1 95 ? -6.558 0.737 12.957 1.00 92.12 95 PRO A O 1
ATOM 713 N N . ARG A 1 96 ? -6.183 0.803 10.745 1.00 94.38 96 ARG A N 1
ATOM 714 C CA . ARG A 1 96 ? -4.723 0.828 10.839 1.00 94.38 96 ARG A CA 1
ATOM 715 C C . ARG A 1 96 ? -4.113 1.529 9.641 1.00 94.38 96 ARG A C 1
ATOM 717 O O . ARG A 1 96 ? -4.712 1.557 8.570 1.00 94.38 96 ARG A O 1
ATOM 724 N N . LEU A 1 97 ? -2.897 2.024 9.797 1.00 96.38 97 LEU A N 1
ATOM 725 C CA . LEU A 1 97 ? -2.060 2.436 8.682 1.00 96.38 97 LEU A CA 1
ATOM 726 C C . LEU A 1 97 ? -1.110 1.294 8.329 1.00 96.38 97 LEU A C 1
ATOM 728 O O . LEU A 1 97 ? -0.307 0.879 9.161 1.00 96.38 97 LEU A O 1
ATOM 732 N N . ASN A 1 98 ? -1.196 0.784 7.104 1.00 97.38 98 ASN A N 1
ATOM 733 C CA . ASN A 1 98 ? -0.237 -0.180 6.576 1.00 97.38 98 ASN A CA 1
ATOM 734 C C . ASN A 1 98 ? 0.844 0.565 5.796 1.00 97.38 98 ASN A C 1
ATOM 736 O O . ASN A 1 98 ? 0.531 1.269 4.838 1.00 97.38 98 ASN A O 1
ATOM 740 N N . THR A 1 99 ? 2.107 0.376 6.164 1.00 98.06 99 THR A N 1
ATOM 741 C CA . THR A 1 99 ? 3.243 0.872 5.383 1.00 98.06 99 THR A CA 1
ATOM 742 C C . THR A 1 99 ? 3.671 -0.218 4.417 1.00 98.06 99 THR A C 1
ATOM 744 O O . THR A 1 99 ? 4.146 -1.277 4.832 1.00 98.06 99 THR A O 1
ATOM 747 N N . ILE A 1 100 ? 3.503 0.032 3.121 1.00 98.06 100 ILE A N 1
ATOM 748 C CA . ILE A 1 100 ? 3.881 -0.901 2.064 1.00 98.06 100 ILE A CA 1
ATOM 749 C C . ILE A 1 100 ? 5.168 -0.404 1.416 1.00 98.06 100 ILE A C 1
ATOM 751 O O . ILE A 1 100 ? 5.176 0.635 0.757 1.00 98.06 100 ILE A O 1
ATOM 755 N N . ALA A 1 101 ? 6.254 -1.153 1.588 1.00 98.44 101 ALA A N 1
ATOM 756 C CA . ALA A 1 101 ? 7.491 -0.927 0.855 1.00 98.44 101 ALA A CA 1
ATOM 757 C C . ALA A 1 101 ? 7.342 -1.451 -0.578 1.00 98.44 101 ALA A C 1
ATOM 759 O O . ALA A 1 101 ? 6.859 -2.566 -0.796 1.00 98.44 101 ALA A O 1
ATOM 760 N N . ILE A 1 102 ? 7.764 -0.639 -1.540 1.00 98.44 102 ILE A N 1
ATOM 761 C CA . ILE A 1 102 ? 7.647 -0.885 -2.971 1.00 98.44 102 ILE A CA 1
ATOM 762 C C . ILE A 1 102 ? 9.039 -0.888 -3.593 1.00 98.44 102 ILE A C 1
ATOM 764 O O . ILE A 1 102 ? 9.786 0.078 -3.459 1.00 98.44 102 ILE A O 1
ATOM 768 N N . GLU A 1 103 ? 9.344 -1.946 -4.336 1.00 98.44 103 GLU A N 1
ATOM 769 C CA . GLU A 1 103 ? 10.413 -1.969 -5.334 1.00 98.44 103 GLU A CA 1
ATOM 770 C C . GLU A 1 103 ? 9.755 -2.157 -6.709 1.00 98.44 103 GLU A C 1
ATOM 772 O O . GLU A 1 103 ? 9.080 -3.159 -6.962 1.00 98.44 103 GLU A O 1
ATOM 777 N N . LEU A 1 104 ? 9.907 -1.167 -7.586 1.00 97.50 104 LEU A N 1
ATOM 778 C CA . LEU A 1 104 ? 9.305 -1.113 -8.915 1.00 97.50 104 LEU A CA 1
ATOM 779 C C . LEU A 1 104 ? 10.389 -1.280 -9.980 1.00 97.50 104 LEU A C 1
ATOM 781 O O . LEU A 1 104 ? 11.285 -0.447 -10.107 1.00 97.50 104 LEU A O 1
ATOM 785 N N . THR A 1 105 ? 10.251 -2.319 -10.798 1.00 95.88 105 THR A N 1
ATOM 786 C CA . THR A 1 105 ? 11.018 -2.511 -12.034 1.00 95.88 105 THR A CA 1
ATOM 787 C C . THR A 1 105 ? 10.067 -2.336 -13.217 1.00 95.88 105 THR A C 1
ATOM 789 O O . THR A 1 105 ? 9.352 -3.280 -13.569 1.00 95.88 105 THR A O 1
ATOM 792 N N . PRO A 1 106 ? 9.988 -1.132 -13.809 1.00 93.38 106 PRO A N 1
ATOM 793 C CA . PRO A 1 106 ? 8.990 -0.846 -14.825 1.00 93.38 106 PRO A CA 1
ATOM 794 C C . PRO A 1 106 ? 9.296 -1.594 -16.129 1.00 93.38 106 PRO A C 1
ATOM 796 O O . PRO A 1 106 ? 10.420 -1.577 -16.630 1.00 93.38 106 PRO A O 1
ATOM 799 N N . THR A 1 107 ? 8.274 -2.213 -16.711 1.00 91.88 107 THR A N 1
ATOM 800 C CA . THR A 1 107 ? 8.311 -2.720 -18.084 1.00 91.88 107 THR A CA 1
ATOM 801 C C . THR A 1 107 ? 8.275 -1.536 -19.041 1.00 91.88 107 THR A C 1
ATOM 803 O O . THR A 1 107 ? 7.516 -0.583 -18.845 1.00 91.88 107 THR A O 1
ATOM 806 N N . ALA A 1 108 ? 9.121 -1.579 -20.069 1.00 88.25 108 ALA A N 1
ATOM 807 C CA . ALA A 1 108 ? 9.160 -0.522 -21.063 1.00 88.25 108 ALA A CA 1
ATOM 808 C C . ALA A 1 108 ? 7.800 -0.404 -21.784 1.00 88.25 108 ALA A C 1
ATOM 810 O O . ALA A 1 108 ? 7.169 -1.421 -22.081 1.00 88.25 108 ALA A O 1
ATOM 811 N N . PRO A 1 109 ? 7.353 0.821 -22.103 1.00 85.25 109 PRO A N 1
ATOM 812 C CA . PRO A 1 109 ? 6.185 1.058 -22.940 1.00 85.25 109 PRO A CA 1
ATOM 813 C C . PRO A 1 109 ? 6.100 0.152 -24.171 1.00 85.25 109 PRO A C 1
ATOM 815 O O . PRO A 1 109 ? 7.047 0.075 -24.949 1.00 85.25 109 PRO A O 1
ATOM 818 N N . GLY A 1 110 ? 4.954 -0.506 -24.362 1.00 82.19 110 GLY A N 1
ATOM 819 C CA . GLY A 1 110 ? 4.710 -1.373 -25.521 1.00 82.19 110 GLY A CA 1
ATOM 820 C C . GLY A 1 110 ? 5.437 -2.721 -25.485 1.00 82.19 110 GLY A C 1
ATOM 821 O O . GLY A 1 110 ? 5.323 -3.491 -26.435 1.00 82.19 110 GLY A O 1
ATOM 822 N N . VAL A 1 111 ? 6.160 -3.028 -24.406 1.00 88.25 111 VAL A N 1
ATOM 823 C CA . VAL A 1 111 ? 6.808 -4.325 -24.197 1.00 88.25 111 VAL A CA 1
ATOM 824 C C . VAL A 1 111 ? 5.938 -5.173 -23.273 1.00 88.25 111 VAL A C 1
ATOM 826 O O . VAL A 1 111 ? 5.451 -4.696 -22.250 1.00 88.25 111 VAL A O 1
ATOM 829 N N . ALA A 1 112 ? 5.728 -6.440 -23.630 1.00 87.19 112 ALA A N 1
ATOM 830 C CA . ALA A 1 112 ? 5.069 -7.391 -22.744 1.00 87.19 112 ALA A CA 1
ATOM 831 C C . ALA A 1 112 ? 6.037 -7.843 -21.632 1.00 87.19 112 ALA A C 1
ATOM 833 O O . ALA A 1 112 ? 7.226 -8.035 -21.908 1.00 87.19 112 ALA A O 1
ATOM 834 N N . PRO A 1 113 ? 5.559 -8.064 -20.394 1.00 87.50 113 PRO A N 1
ATOM 835 C CA . PRO A 1 113 ? 6.359 -8.728 -19.373 1.00 87.50 113 PRO A CA 1
ATOM 836 C C . PRO A 1 113 ? 6.857 -10.097 -19.852 1.00 87.50 113 PRO A C 1
ATOM 838 O O . PRO A 1 113 ? 6.218 -10.757 -20.673 1.00 87.50 113 PRO A O 1
ATOM 841 N N . VAL A 1 114 ? 7.988 -10.547 -19.307 1.00 88.94 114 VAL A N 1
ATOM 842 C CA . VAL A 1 114 ? 8.500 -11.898 -19.575 1.00 88.94 114 VAL A CA 1
ATOM 843 C C . VAL A 1 114 ? 7.458 -12.931 -19.136 1.00 88.94 114 VAL A C 1
ATOM 845 O O . VAL A 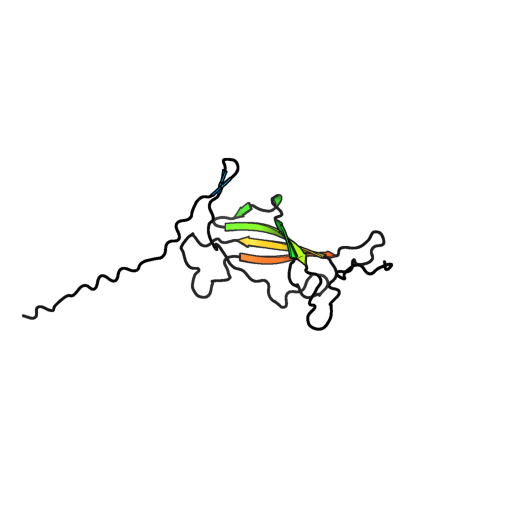1 114 ? 6.934 -12.840 -18.025 1.00 88.94 114 VAL A O 1
ATOM 848 N N . VAL A 1 115 ? 7.192 -13.920 -19.992 1.00 92.62 115 VAL A N 1
ATOM 849 C CA . VAL A 1 115 ? 6.228 -14.998 -19.719 1.00 92.62 115 VAL A CA 1
ATOM 850 C C . VAL A 1 115 ? 6.569 -15.705 -18.402 1.00 92.62 115 VAL A C 1
ATOM 852 O O . VAL A 1 115 ? 7.719 -16.084 -18.169 1.00 92.62 115 VAL A O 1
ATOM 855 N N . GLY A 1 116 ? 5.574 -15.862 -17.528 1.00 93.31 116 GLY A N 1
ATOM 856 C CA . GLY A 1 116 ? 5.710 -16.420 -16.178 1.00 93.31 116 GLY A CA 1
ATOM 857 C C . GLY A 1 116 ? 6.245 -15.438 -15.126 1.00 93.31 116 GLY A C 1
ATOM 858 O O . GLY A 1 116 ? 6.395 -15.806 -13.960 1.00 93.31 116 GLY A O 1
ATOM 859 N N . LYS A 1 117 ? 6.551 -14.195 -15.513 1.00 91.94 117 LYS A N 1
ATOM 860 C CA . LYS A 1 117 ? 7.023 -13.109 -14.638 1.00 91.94 117 LYS A CA 1
ATOM 861 C C . LYS A 1 117 ? 6.146 -11.861 -14.742 1.00 91.94 117 LYS A C 1
ATOM 863 O O . LYS A 1 117 ? 6.564 -10.761 -14.390 1.00 91.94 117 LYS A O 1
ATOM 868 N N . GLU A 1 118 ? 4.900 -12.022 -15.173 1.00 93.38 118 GLU A N 1
ATOM 869 C CA . GLU A 1 118 ? 3.952 -10.926 -15.385 1.00 93.38 118 GLU A CA 1
ATOM 870 C C . GLU A 1 118 ? 3.712 -10.111 -14.108 1.00 93.38 118 GLU A C 1
ATOM 872 O O . GLU A 1 118 ? 3.328 -8.951 -14.176 1.00 93.38 118 GLU A O 1
ATOM 877 N N . GLN A 1 119 ? 3.954 -10.717 -12.943 1.00 95.00 119 GLN A N 1
ATOM 878 C CA . GLN A 1 119 ? 3.607 -10.200 -11.619 1.00 95.00 119 GLN A CA 1
ATOM 879 C C . GLN A 1 119 ? 4.837 -9.903 -10.754 1.00 95.00 119 GLN A C 1
ATOM 881 O O . GLN A 1 119 ? 4.742 -9.870 -9.529 1.00 95.00 119 GLN A O 1
ATOM 886 N N . THR A 1 120 ? 6.006 -9.749 -11.380 1.00 94.12 120 THR A N 1
ATOM 887 C CA . THR A 1 120 ? 7.264 -9.440 -10.684 1.00 94.12 120 THR A CA 1
ATOM 888 C C . THR A 1 120 ? 7.738 -8.009 -10.929 1.00 94.12 120 THR A C 1
ATOM 890 O O . THR A 1 120 ? 8.824 -7.652 -10.486 1.00 94.12 120 THR A O 1
ATOM 893 N N . GLY A 1 121 ? 6.964 -7.198 -11.660 1.00 95.75 121 GLY A N 1
ATOM 894 C CA . GLY A 1 121 ? 7.305 -5.800 -11.940 1.00 95.75 121 GLY A CA 1
ATOM 895 C C . GLY A 1 121 ? 7.204 -4.911 -10.700 1.00 95.75 121 GLY A C 1
ATOM 896 O O . GLY A 1 121 ? 7.886 -3.894 -10.617 1.00 95.75 121 GLY A O 1
ATOM 897 N N . VAL A 1 122 ? 6.392 -5.312 -9.719 1.00 97.62 122 VAL A N 1
ATOM 898 C CA . VAL A 1 122 ? 6.290 -4.663 -8.410 1.00 97.62 122 VAL A CA 1
ATOM 899 C C . VAL A 1 122 ? 6.499 -5.703 -7.317 1.00 97.62 122 VAL A C 1
ATOM 901 O O . VAL A 1 122 ? 5.732 -6.659 -7.202 1.00 97.62 122 VAL A O 1
ATOM 904 N N . LYS A 1 123 ? 7.499 -5.495 -6.465 1.00 97.75 123 LYS A N 1
ATOM 905 C CA . LYS A 1 123 ? 7.611 -6.196 -5.186 1.00 97.75 123 LYS A CA 1
ATOM 906 C C . LYS A 1 123 ? 7.030 -5.293 -4.106 1.00 97.75 123 LYS A C 1
ATOM 908 O O . LYS A 1 123 ? 7.595 -4.250 -3.794 1.00 97.75 123 LYS A O 1
ATOM 913 N N . ALA A 1 124 ? 5.887 -5.702 -3.563 1.00 97.00 124 ALA A N 1
ATOM 914 C CA . ALA A 1 124 ? 5.196 -5.00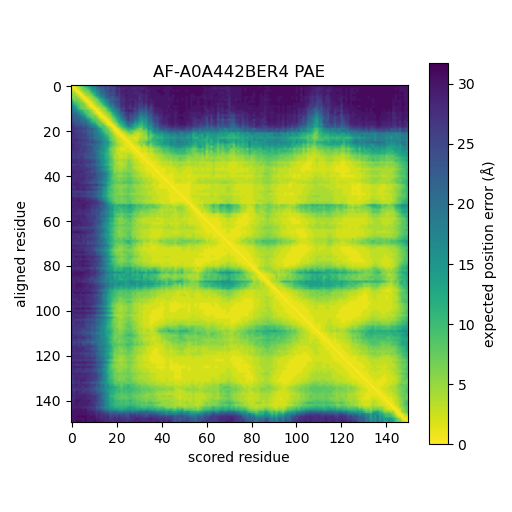9 -2.484 1.00 97.00 124 ALA A CA 1
ATOM 915 C C . ALA A 1 124 ? 5.336 -5.808 -1.185 1.00 97.00 124 ALA A C 1
ATOM 917 O O . ALA A 1 124 ? 5.016 -6.997 -1.148 1.00 97.00 124 ALA A O 1
ATOM 918 N N . THR A 1 125 ? 5.811 -5.158 -0.127 1.00 97.38 125 THR A N 1
ATOM 919 C CA . THR A 1 125 ? 6.045 -5.783 1.181 1.00 97.38 125 THR A CA 1
ATOM 920 C C . THR A 1 125 ? 5.315 -4.996 2.258 1.00 97.38 125 THR A C 1
ATOM 922 O O . THR A 1 125 ? 5.504 -3.786 2.351 1.00 97.38 125 THR A O 1
ATOM 925 N N . LEU A 1 126 ? 4.510 -5.667 3.087 1.00 97.69 126 LEU A N 1
ATOM 926 C CA . LEU A 1 126 ? 3.959 -5.065 4.304 1.00 97.69 126 LEU A CA 1
ATOM 927 C C . LEU A 1 126 ? 5.107 -4.859 5.299 1.00 97.69 126 LEU A C 1
ATOM 929 O O . LEU A 1 126 ? 5.554 -5.810 5.934 1.00 97.69 126 LEU A O 1
ATOM 933 N N . ALA A 1 127 ? 5.633 -3.639 5.350 1.00 98.00 127 ALA A N 1
ATOM 934 C CA . ALA A 1 127 ? 6.830 -3.303 6.111 1.00 98.00 127 ALA A CA 1
ATOM 935 C C . ALA A 1 127 ? 6.507 -2.964 7.569 1.00 98.00 127 ALA A C 1
ATOM 937 O O . ALA A 1 127 ? 7.271 -3.316 8.463 1.00 98.00 127 ALA A O 1
ATOM 938 N N . ASP A 1 128 ? 5.377 -2.297 7.805 1.00 97.75 128 ASP A N 1
ATOM 939 C CA . ASP A 1 128 ? 4.886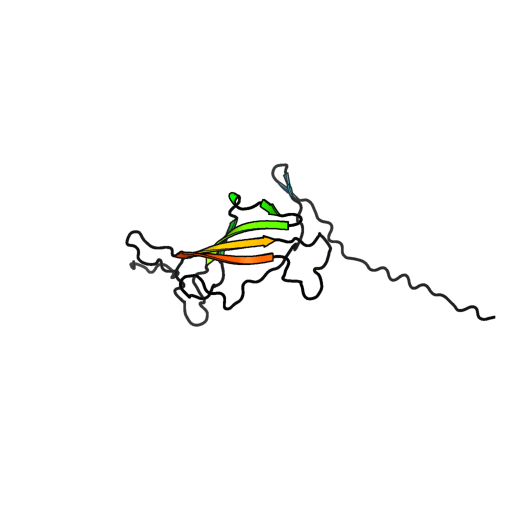 -1.992 9.146 1.00 97.75 128 ASP A CA 1
ATOM 940 C C . ASP A 1 128 ? 3.361 -1.820 9.147 1.00 97.75 128 ASP A C 1
ATOM 942 O O . ASP A 1 128 ? 2.719 -1.660 8.103 1.00 97.75 128 ASP A O 1
ATOM 946 N N . THR A 1 129 ? 2.782 -1.840 10.341 1.00 97.06 129 THR A N 1
ATOM 947 C CA . THR A 1 129 ? 1.360 -1.618 10.583 1.00 97.06 129 THR A CA 1
ATOM 948 C C . THR A 1 129 ? 1.175 -0.838 11.876 1.00 97.06 129 THR A C 1
ATOM 950 O O . THR A 1 129 ? 1.730 -1.211 12.901 1.00 97.06 129 THR A O 1
ATOM 953 N N . MET A 1 130 ? 0.373 0.220 11.873 1.00 96.75 130 MET A N 1
ATOM 954 C CA . MET A 1 130 ? 0.064 1.012 13.069 1.00 96.75 130 MET A CA 1
ATOM 955 C C . MET A 1 130 ? -1.442 1.018 13.300 1.00 96.75 130 MET A C 1
ATOM 957 O O . MET A 1 130 ? -2.170 1.527 12.453 1.00 96.75 130 MET A O 1
ATOM 961 N N . LEU A 1 131 ? -1.912 0.463 14.421 1.00 95.88 131 LEU A N 1
ATOM 962 C CA . LEU A 1 131 ? -3.322 0.571 14.804 1.00 95.88 131 LEU A CA 1
ATOM 963 C C . LEU A 1 131 ? -3.672 2.030 15.090 1.00 95.88 131 LEU A C 1
ATOM 965 O O . LEU A 1 131 ? -2.865 2.770 15.654 1.00 95.88 131 LEU A O 1
ATOM 969 N N . LEU A 1 132 ? -4.871 2.430 14.684 1.00 94.75 132 LEU A N 1
ATOM 970 C CA . LEU A 1 132 ? -5.430 3.720 15.058 1.00 94.75 132 LEU A CA 1
ATOM 971 C C . LEU A 1 132 ? -6.217 3.535 16.354 1.00 94.75 132 LEU A C 1
ATOM 973 O O . LEU A 1 132 ? -7.114 2.695 16.419 1.00 94.75 132 LEU A O 1
ATOM 977 N N . THR A 1 133 ? -5.886 4.329 17.364 1.00 95.31 133 THR A N 1
ATOM 978 C CA . THR A 1 133 ? -6.537 4.313 18.677 1.00 95.31 133 THR A CA 1
ATOM 979 C C . THR A 1 133 ? -7.146 5.676 18.987 1.00 95.31 133 THR A C 1
ATOM 981 O O . THR A 1 133 ? -6.768 6.684 18.384 1.00 95.31 133 THR A O 1
ATOM 984 N N . ASP A 1 134 ? -8.085 5.716 19.927 1.00 92.12 134 ASP A N 1
ATOM 985 C CA . ASP A 1 134 ? -8.580 6.966 20.501 1.00 92.12 134 ASP A CA 1
ATOM 986 C C . ASP A 1 134 ? -7.594 7.573 21.524 1.00 92.12 134 ASP A C 1
ATOM 988 O O . ASP A 1 134 ? -6.486 7.070 21.740 1.00 92.12 134 ASP A O 1
ATOM 992 N N . ASP A 1 135 ? -7.994 8.681 22.151 1.00 93.69 135 ASP A N 1
ATOM 993 C CA . ASP A 1 135 ? -7.222 9.405 23.168 1.00 93.69 135 ASP A CA 1
ATOM 994 C C . ASP A 1 135 ? -7.073 8.641 24.496 1.00 93.69 135 ASP A C 1
ATOM 996 O O . ASP A 1 135 ? -6.236 8.998 25.327 1.00 93.69 135 ASP A O 1
ATOM 1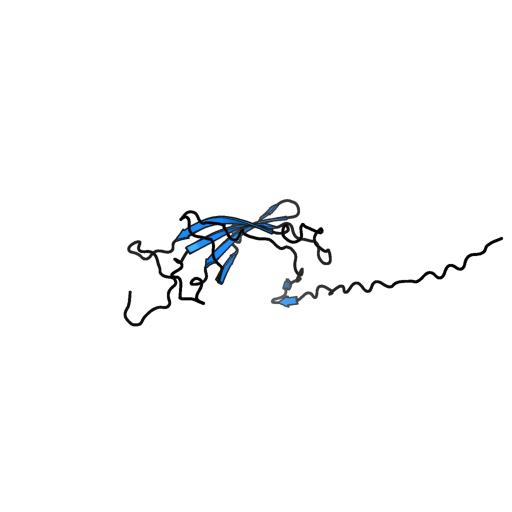000 N N . LYS A 1 136 ? -7.847 7.568 24.688 1.00 94.44 136 LYS A N 1
ATOM 1001 C CA . LYS A 1 136 ? -7.788 6.663 25.844 1.00 94.44 136 LYS A CA 1
ATOM 1002 C C . LYS A 1 136 ? -7.017 5.378 25.533 1.00 94.44 136 LYS A C 1
ATOM 1004 O O . LYS A 1 136 ? -6.846 4.546 26.423 1.00 94.44 136 LYS A O 1
ATOM 1009 N N . GLY A 1 137 ? -6.535 5.222 24.299 1.00 93.44 137 GLY A N 1
ATOM 1010 C CA . GLY A 1 137 ? -5.801 4.049 23.834 1.00 93.44 137 GLY A CA 1
ATOM 1011 C C . GLY A 1 137 ? -6.684 2.859 23.459 1.00 93.44 137 GLY A C 1
ATOM 1012 O O . GLY A 1 137 ? -6.152 1.768 23.269 1.00 93.44 137 GLY A O 1
ATOM 1013 N N . ALA A 1 138 ? -8.004 3.036 23.350 1.00 92.38 138 ALA A N 1
ATOM 1014 C CA . ALA A 1 138 ? -8.879 2.000 22.815 1.00 92.38 138 ALA A CA 1
ATOM 1015 C C . ALA A 1 138 ? -8.761 1.949 21.287 1.00 92.38 138 ALA A C 1
ATOM 1017 O O . ALA A 1 138 ? -8.625 2.982 20.626 1.00 92.38 138 ALA A O 1
ATOM 1018 N N . ASP A 1 139 ? -8.822 0.744 20.720 1.00 92.69 139 ASP A N 1
ATOM 1019 C CA . ASP A 1 139 ? -8.809 0.561 19.270 1.00 92.69 139 ASP A CA 1
ATOM 1020 C C . ASP A 1 139 ? -9.988 1.309 18.633 1.00 92.69 139 ASP A C 1
ATOM 1022 O O . ASP A 1 139 ? -11.134 1.218 19.083 1.00 92.69 139 ASP A O 1
ATOM 1026 N N . ALA A 1 140 ? -9.719 2.037 17.548 1.00 91.50 140 ALA A N 1
ATOM 1027 C CA . ALA A 1 140 ? -10.791 2.539 16.707 1.00 91.50 140 ALA A CA 1
ATOM 1028 C C . ALA A 1 140 ? -11.587 1.358 16.114 1.00 91.50 140 ALA A C 1
ATOM 1030 O O . ALA A 1 140 ? -11.068 0.252 15.960 1.00 91.50 140 ALA A O 1
ATOM 1031 N N . THR A 1 141 ? -12.840 1.603 15.728 1.00 88.00 141 THR A N 1
ATOM 1032 C CA . THR A 1 141 ? -13.658 0.622 14.997 1.00 88.00 141 THR A CA 1
ATOM 1033 C C . THR A 1 141 ? -13.809 1.019 13.531 1.00 88.00 141 THR A C 1
ATOM 1035 O O . THR A 1 141 ? -13.893 2.211 13.213 1.00 88.00 141 THR A O 1
ATOM 1038 N N . GLY A 1 142 ? -13.806 0.012 12.654 1.00 85.31 142 GLY A N 1
ATOM 1039 C CA . GLY A 1 142 ? -14.110 0.145 11.229 1.00 85.31 142 GLY A CA 1
ATOM 1040 C C . GLY A 1 142 ? -15.613 0.142 10.937 1.00 85.31 142 GLY A C 1
ATOM 1041 O O . GLY A 1 142 ? -16.009 0.320 9.788 1.00 85.31 142 GLY A O 1
ATOM 1042 N N . LEU A 1 143 ? -16.452 -0.063 11.956 1.00 85.88 143 LEU A N 1
ATOM 1043 C CA . LEU A 1 143 ? -17.904 -0.041 11.828 1.00 85.88 143 LEU A CA 1
ATOM 1044 C C . LEU A 1 143 ? -18.437 1.374 11.575 1.00 85.88 143 LEU A C 1
ATOM 1046 O O . LEU A 1 143 ? -17.879 2.371 12.041 1.00 85.88 143 LEU A O 1
ATOM 1050 N N . ASP A 1 144 ? -19.568 1.438 10.869 1.00 81.62 144 ASP A N 1
ATOM 1051 C CA . ASP A 1 144 ? -20.303 2.683 10.659 1.00 81.62 144 ASP A CA 1
ATOM 1052 C C . ASP A 1 144 ? -20.743 3.266 12.021 1.00 81.62 144 ASP A C 1
ATOM 1054 O O . ASP A 1 144 ? -21.113 2.511 12.930 1.00 81.62 144 ASP A O 1
ATOM 1058 N N . PRO A 1 145 ? -20.724 4.600 12.195 1.00 76.81 145 PRO A N 1
ATOM 1059 C CA . PRO A 1 145 ? -21.176 5.217 13.435 1.00 76.81 145 PRO A CA 1
ATOM 1060 C C . PRO A 1 145 ? -22.657 4.899 13.681 1.00 76.81 145 PRO A C 1
ATOM 1062 O O . PRO A 1 145 ? -23.502 5.099 12.807 1.00 76.81 145 PRO A O 1
ATOM 1065 N N . LEU A 1 146 ? -22.982 4.432 14.887 1.00 72.44 146 LEU A N 1
ATOM 1066 C CA . LEU A 1 146 ? -24.361 4.224 15.325 1.00 72.44 146 LEU A CA 1
ATOM 1067 C C . LEU A 1 146 ? -24.868 5.472 16.057 1.00 72.44 146 LEU A C 1
ATOM 1069 O O . LEU A 1 146 ? -24.119 6.123 16.788 1.00 72.44 146 LEU A O 1
ATOM 1073 N N . ASN A 1 147 ? -26.155 5.793 15.899 1.00 66.00 147 ASN A N 1
ATOM 1074 C CA . ASN A 1 147 ? -26.781 6.878 16.656 1.00 66.00 147 ASN A CA 1
ATOM 1075 C C . ASN A 1 147 ? -26.616 6.637 18.165 1.00 66.00 147 ASN A C 1
ATOM 1077 O O . ASN A 1 147 ? -27.178 5.690 18.709 1.00 66.00 147 ASN A O 1
ATOM 1081 N N . GLY A 1 148 ? -25.873 7.524 18.833 1.00 58.75 148 GLY A N 1
ATOM 1082 C CA . GLY A 1 148 ? -25.736 7.535 20.291 1.00 58.75 148 GLY A CA 1
ATOM 1083 C C . GLY A 1 148 ? -24.764 6.511 20.882 1.00 58.75 148 GLY A C 1
ATOM 1084 O O . GLY A 1 148 ? -24.829 6.282 22.085 1.00 58.75 148 GLY A O 1
ATOM 1085 N N . VAL A 1 149 ? -23.872 5.907 20.086 1.00 56.56 149 VAL A N 1
ATOM 1086 C CA . VAL A 1 149 ? -22.849 4.984 20.606 1.00 56.56 149 VAL A CA 1
ATOM 1087 C C . VAL A 1 149 ? -21.449 5.394 20.150 1.00 56.56 149 VAL A C 1
ATOM 1089 O O . VAL A 1 149 ? -21.060 5.138 19.011 1.00 56.56 149 VAL A O 1
ATOM 1092 N N . ARG A 1 150 ? -20.705 6.001 21.079 1.00 52.69 150 ARG A N 1
ATOM 1093 C CA . ARG A 1 150 ? -19.304 5.718 21.429 1.00 52.69 150 ARG A CA 1
ATOM 1094 C C . ARG A 1 150 ? -19.022 6.299 22.813 1.00 52.69 150 ARG A C 1
ATOM 1096 O O . ARG A 1 150 ? -19.417 7.463 23.041 1.00 52.69 150 ARG A O 1
#

Radius of gyration: 23.9 Å; Cα contacts (8 Å, |Δi|>4): 243; chains: 1; bounding box: 46×52×89 Å

Solvent-accessible surface area (backbone atoms only — not comparable to full-atom values): 9374 Å² total; per-residue (Å²): 135,89,82,78,87,77,81,79,80,82,76,78,80,79,74,84,72,79,74,71,65,68,44,79,55,96,93,40,80,43,72,63,62,72,91,31,60,32,52,62,70,63,81,82,37,56,45,93,85,70,46,67,61,74,62,73,71,44,77,47,74,42,70,88,56,52,43,79,49,89,92,26,35,35,29,38,32,42,31,30,55,44,48,46,64,57,91,91,52,77,38,72,34,63,40,34,45,33,34,34,37,38,40,37,45,63,45,57,75,96,53,78,64,56,89,96,44,61,53,66,19,24,50,51,39,86,72,47,67,43,77,41,53,51,99,85,68,48,74,38,73,32,60,79,88,51,94,90,62,132

Foldseek 3Di:
DDDDDDPPPPPPPPQPQPDQDWDDDPNDTDTDLDQFAAADDDQQDAAPVRHGDAAFDDKDFPVVQWDDDPQWIKGWMWTWHACCDPPVHGDFDFTKIFIKIKIANTDGRPDQPDPVCRHVRIDIDRPHMGFDADPVRHTDTSDDDDVPDD

Secondary structure (DSSP, 8-state):
--------------------PEEEETTEEEE-----------TT-B-TTS-B---EEEEEEEEEEEEEETTEEEEEEEEEEPS---SSS------EEEEEEEEE-PPPTTPPPPTT-TT-SEEEEEEEEEE-B-TTSPBP--SPPBTTB-

Sequence (150 aa):
MKHLNRTAALGALLALFTAMTPALADGVVYLNKGLVGVGRIRAIQKDKFGETFGSGSGMAIDTKSWARDGAGYKGSLWLLPDRGYNVVGTTDYRPRLNTIAIELTPTAPGVAPVVGKEQTGVKATLADTMLLTDDKGADATGLDPLNGVR

Mean predicted aligned error: 10.19 Å

pLDDT: mean 84.47, std 17.46, range [36.88, 98.5]